Protein AF-A0A2R6AHM1-F1 (afdb_monomer)

Organism: NCBI:txid1978156

InterPro domains:
  IPR011701 Major facilitator superfamily [PF07690] (22-103)
  IPR020846 Major facilitator superfamily domain [PS50850] (12-106)
  IPR036259 MFS transporter superfamily [G3DSA:1.20.1250.20] (14-106)
  IPR036259 MFS transporter superfamily [SSF103473] (16-105)

pLDDT: mean 77.48, std 10.53, range [41.66, 89.81]

Radius of gyration: 19.69 Å; Cα contacts (8 Å, |Δi|>4): 17; chains: 1; bounding box: 41×24×65 Å

Secondary structure (DSSP, 8-state):
---HHHHHHHHHHHHHHHHHHHHHHHHHHHHHHHHHHHHHHHHHHHTT--HHHHHHHHHHHHHHHHHHHHHHHHHHHHH-HHHHHHHHHHHHHHHHHHHHH-----

Mean predicted aligned error: 9.32 Å

Solvent-accessible surface area (backbone atoms only — not comparable to full-atom values): 6055 Å² total; per-residue (Å²): 133,82,64,72,70,58,59,53,51,56,48,52,54,51,50,52,54,49,53,52,51,52,49,52,53,48,51,56,54,49,52,58,62,53,47,48,75,61,46,50,62,53,50,31,60,78,67,69,48,52,75,66,55,50,52,49,55,57,48,52,54,54,53,50,48,59,66,47,48,61,56,50,52,55,47,30,76,73,68,35,62,70,62,46,52,52,51,51,51,51,51,49,51,53,51,51,51,51,56,73,66,52,86,67,81,130

Structure (mmCIF, N/CA/C/O backbone):
data_AF-A0A2R6AHM1-F1
#
_entry.id   AF-A0A2R6AHM1-F1
#
loop_
_atom_site.group_PDB
_atom_site.id
_atom_site.type_symbol
_atom_site.label_atom_id
_atom_site.label_alt_id
_atom_site.label_comp_id
_atom_site.label_asym_id
_atom_site.label_entity_id
_atom_site.label_seq_id
_atom_site.pdbx_PDB_ins_code
_atom_site.Cartn_x
_atom_site.Cartn_y
_atom_site.Cartn_z
_atom_site.occupancy
_atom_site.B_iso_or_equiv
_atom_site.auth_seq_id
_atom_site.auth_comp_id
_atom_site.auth_asym_id
_atom_site.auth_atom_id
_atom_site.pdbx_PDB_model_num
ATOM 1 N N . MET A 1 1 ? -22.994 5.298 41.527 1.00 43.09 1 MET A N 1
ATOM 2 C CA . MET A 1 1 ? -23.352 6.316 40.518 1.00 43.09 1 MET A CA 1
ATOM 3 C C . MET A 1 1 ? -22.147 6.463 39.608 1.00 43.09 1 MET A C 1
ATOM 5 O O . MET A 1 1 ? -21.118 6.924 40.076 1.00 43.09 1 MET A O 1
ATOM 9 N N . VAL A 1 2 ? -22.218 5.936 38.384 1.00 54.03 2 VAL A N 1
ATOM 10 C CA . VAL A 1 2 ? -21.097 5.981 37.431 1.00 54.03 2 VAL A CA 1
ATOM 11 C C . VAL A 1 2 ? -20.984 7.412 36.909 1.00 54.03 2 VAL A C 1
ATOM 13 O O . VAL A 1 2 ? -21.977 8.007 36.494 1.00 54.03 2 VAL A O 1
ATOM 16 N N . ASN A 1 3 ? -19.792 7.988 37.021 1.00 47.81 3 ASN A N 1
ATOM 17 C CA . ASN A 1 3 ? -19.509 9.393 36.763 1.00 47.81 3 ASN A CA 1
ATOM 18 C C . ASN A 1 3 ? -19.505 9.655 35.245 1.00 47.81 3 ASN A C 1
ATOM 20 O O . ASN A 1 3 ? -18.484 9.528 34.572 1.00 47.81 3 ASN A O 1
ATOM 24 N N . PHE A 1 4 ? -20.671 9.990 34.685 1.00 57.53 4 PHE A N 1
ATOM 25 C CA . PHE A 1 4 ? -20.880 10.193 33.241 1.00 57.53 4 PHE A CA 1
ATOM 26 C C . PHE A 1 4 ? -19.905 11.207 32.602 1.00 57.53 4 PHE A C 1
ATOM 28 O O . PHE A 1 4 ? -19.644 11.129 31.403 1.00 57.53 4 PHE A O 1
ATOM 35 N N . LYS A 1 5 ? -19.313 12.118 33.388 1.00 56.81 5 LYS A N 1
ATOM 36 C CA . LYS A 1 5 ? -18.378 13.151 32.912 1.00 56.81 5 LYS A CA 1
ATOM 37 C C . LYS A 1 5 ? -16.957 12.625 32.644 1.00 56.81 5 LYS A C 1
ATOM 39 O O . LYS A 1 5 ? -16.328 13.080 31.693 1.00 56.81 5 LYS A O 1
ATOM 44 N N . GLU A 1 6 ? -16.483 11.646 33.419 1.00 57.69 6 GLU A N 1
ATOM 45 C CA . GLU A 1 6 ? -15.153 11.031 33.236 1.00 57.69 6 GLU A CA 1
ATOM 46 C C . GLU A 1 6 ? -15.129 10.105 32.010 1.00 57.69 6 GLU A C 1
ATOM 48 O O . GLU A 1 6 ? -14.195 10.167 31.211 1.00 57.69 6 GLU A O 1
ATOM 53 N N . SER A 1 7 ? -16.221 9.368 31.762 1.00 60.69 7 SER A N 1
ATOM 54 C CA . SER A 1 7 ? -16.349 8.507 30.572 1.00 60.69 7 SER A CA 1
ATOM 55 C C . SER A 1 7 ? -16.286 9.284 29.247 1.00 60.69 7 SER A C 1
ATOM 57 O O . SER A 1 7 ? -15.732 8.803 28.258 1.00 60.69 7 SER A O 1
ATOM 59 N N . GLY A 1 8 ? -16.799 10.521 29.229 1.00 64.56 8 GLY A N 1
ATOM 60 C CA . GLY A 1 8 ? -16.748 11.389 28.053 1.00 64.56 8 GLY A CA 1
ATOM 61 C C . GLY A 1 8 ? -15.341 11.918 27.766 1.00 64.56 8 GLY A C 1
ATOM 62 O O . GLY A 1 8 ? -14.950 12.026 26.607 1.00 64.56 8 GLY A O 1
ATOM 63 N N . GLN A 1 9 ? -14.548 12.210 28.801 1.00 66.75 9 GLN A N 1
ATOM 64 C CA . GLN A 1 9 ? -13.185 12.728 28.647 1.00 66.75 9 GLN A CA 1
ATOM 65 C C . GLN A 1 9 ? -12.199 11.648 28.181 1.00 66.75 9 GLN A C 1
ATOM 67 O O . GLN A 1 9 ? -11.400 11.901 27.275 1.00 66.75 9 GLN A O 1
ATOM 72 N N . GLU A 1 10 ? -12.294 10.435 28.729 1.00 69.19 10 GLU A N 1
ATOM 73 C CA . GLU A 1 10 ? -11.504 9.280 28.278 1.00 69.19 10 GLU A CA 1
ATOM 74 C C . GLU A 1 10 ? -11.846 8.876 26.839 1.00 69.19 10 GLU A C 1
ATOM 76 O O . GLU A 1 10 ? -10.954 8.547 26.048 1.00 69.19 10 GLU A O 1
ATOM 81 N N . TYR A 1 11 ? -13.122 8.980 26.456 1.00 72.44 11 TYR A N 1
ATOM 82 C CA . TYR A 1 11 ? -13.556 8.774 25.078 1.00 72.44 11 TYR A CA 1
ATOM 83 C C . TYR A 1 11 ? -12.937 9.811 24.129 1.00 72.44 11 TYR A C 1
ATOM 85 O O . TYR A 1 11 ? -12.362 9.447 23.104 1.00 72.44 11 TYR A O 1
ATOM 93 N N . LEU A 1 12 ? -12.961 11.098 24.487 1.00 75.94 12 LEU A N 1
ATOM 94 C CA . LEU A 1 12 ? -12.359 12.164 23.676 1.00 75.94 12 LEU A CA 1
ATOM 95 C C . LEU A 1 12 ? -10.833 12.025 23.539 1.00 75.94 12 LEU A C 1
ATOM 97 O O . LEU A 1 12 ? -10.290 12.269 22.458 1.00 75.94 12 LEU A O 1
ATOM 101 N N . LEU A 1 13 ? -10.134 11.611 24.602 1.00 73.50 13 LEU A N 1
ATOM 102 C CA . LEU A 1 13 ? -8.697 11.313 24.559 1.00 73.50 13 LEU A CA 1
ATOM 103 C C . LEU A 1 13 ? -8.399 10.113 23.650 1.00 73.50 13 LEU A C 1
ATOM 105 O O . LEU A 1 13 ? -7.488 10.176 22.822 1.00 73.50 13 LEU A O 1
ATOM 109 N N . SER A 1 14 ? -9.211 9.059 23.739 1.00 73.94 14 SER A N 1
ATOM 110 C CA . SER A 1 14 ? -9.091 7.866 22.896 1.00 73.94 14 SER A CA 1
ATOM 111 C C . SER A 1 14 ? -9.330 8.179 21.417 1.00 73.94 14 SER A C 1
ATOM 113 O O . SER A 1 14 ? -8.571 7.720 20.561 1.00 73.94 14 SER A O 1
ATOM 115 N N . VAL A 1 15 ? -10.341 8.999 21.106 1.00 81.94 15 VAL A N 1
ATOM 116 C CA . VAL A 1 15 ? -10.674 9.433 19.740 1.00 81.94 15 VAL A CA 1
ATOM 117 C C . VAL A 1 15 ? -9.575 10.321 19.153 1.00 81.94 15 VAL A C 1
ATOM 119 O O . VAL A 1 15 ? -9.188 10.118 18.004 1.00 81.94 15 VAL A O 1
ATOM 122 N N . ARG A 1 16 ? -9.004 11.253 19.929 1.00 80.81 16 ARG A N 1
ATOM 123 C CA . ARG A 1 16 ? -7.873 12.087 19.477 1.00 80.81 16 ARG A CA 1
ATOM 124 C C . ARG A 1 16 ? -6.662 11.250 19.079 1.00 80.81 16 ARG A C 1
ATOM 126 O O . ARG A 1 16 ? -6.110 11.467 18.003 1.00 80.81 16 ARG A O 1
ATOM 133 N N . SER A 1 17 ? -6.274 10.285 19.910 1.00 77.50 17 SER A N 1
ATOM 134 C CA . SER A 1 17 ? -5.155 9.385 19.601 1.00 77.50 17 SER A CA 1
ATOM 135 C C . SER A 1 17 ? -5.447 8.501 18.383 1.00 77.50 17 SER A C 1
ATOM 137 O O . SER A 1 17 ? -4.560 8.256 17.570 1.00 77.50 17 SER A O 1
ATOM 139 N N . LEU A 1 18 ? -6.700 8.067 18.210 1.00 80.31 18 LEU A N 1
ATOM 140 C CA . LEU A 1 18 ? -7.174 7.328 17.034 1.00 80.31 18 LEU A CA 1
ATOM 141 C C . LEU A 1 18 ? -7.056 8.146 15.744 1.00 80.31 18 LEU A C 1
ATOM 143 O O . LEU A 1 18 ? -6.516 7.654 14.757 1.00 80.31 18 LEU A O 1
ATOM 147 N N . ILE A 1 19 ? -7.535 9.392 15.758 1.00 85.00 19 ILE A N 1
ATOM 148 C CA . ILE A 1 19 ? -7.456 10.299 14.608 1.00 85.00 19 ILE A CA 1
ATOM 149 C C . ILE A 1 19 ? -5.993 10.591 14.278 1.00 85.00 19 ILE A C 1
ATOM 151 O O . ILE A 1 19 ? -5.616 10.496 13.115 1.00 85.00 19 ILE A O 1
ATOM 155 N N . ALA A 1 20 ? -5.157 10.874 15.282 1.00 86.56 20 ALA A N 1
ATOM 156 C CA . ALA A 1 20 ? -3.728 11.094 15.078 1.00 86.56 20 ALA A CA 1
ATOM 157 C C . ALA A 1 20 ? -3.046 9.871 14.437 1.00 86.56 20 ALA A C 1
ATOM 159 O O . ALA A 1 20 ? -2.297 10.022 13.474 1.00 86.56 20 ALA A O 1
ATOM 160 N N . LEU A 1 21 ? -3.358 8.656 14.905 1.00 84.12 21 LEU A N 1
ATOM 161 C CA . LEU A 1 21 ? -2.831 7.416 14.331 1.00 84.12 21 LEU A CA 1
ATOM 162 C C . LEU A 1 21 ? -3.268 7.221 12.871 1.00 84.12 21 LEU A C 1
ATOM 164 O O . LEU A 1 21 ? -2.438 6.905 12.019 1.00 84.12 21 LEU A O 1
ATOM 168 N N . LEU A 1 22 ? -4.556 7.426 12.571 1.00 83.94 22 LEU A N 1
ATOM 169 C CA . LEU A 1 22 ? -5.081 7.338 11.204 1.00 83.94 22 LEU A CA 1
ATOM 170 C C . LEU A 1 22 ? -4.442 8.390 10.292 1.00 83.94 22 LEU A C 1
ATOM 172 O O . LEU A 1 22 ? -4.130 8.098 9.139 1.00 83.94 22 LEU A O 1
ATOM 176 N N . TRP A 1 23 ? -4.192 9.588 10.816 1.00 86.56 23 TRP A N 1
ATOM 177 C CA . TRP A 1 23 ? -3.553 10.672 10.081 1.00 86.56 23 TRP A CA 1
ATOM 178 C C . TRP A 1 23 ? -2.101 10.339 9.722 1.00 86.56 23 TRP A C 1
ATOM 180 O O . TRP A 1 23 ? -1.700 10.496 8.570 1.00 86.56 23 TRP A O 1
ATOM 190 N N . VAL A 1 24 ? -1.331 9.792 10.668 1.00 87.94 24 VAL A N 1
ATOM 191 C CA . VAL A 1 24 ? 0.039 9.314 10.415 1.00 87.94 24 VAL A CA 1
ATOM 192 C C . VAL A 1 24 ? 0.048 8.168 9.402 1.00 87.94 24 VAL A C 1
ATOM 194 O O . VAL A 1 24 ? 0.855 8.182 8.473 1.00 87.94 24 VAL A O 1
ATOM 197 N N . CYS A 1 25 ? -0.876 7.208 9.514 1.00 84.12 25 CYS A N 1
ATOM 198 C CA . CYS A 1 25 ? -1.012 6.138 8.520 1.00 84.12 25 CYS A CA 1
ATOM 199 C C . CYS A 1 25 ? -1.293 6.702 7.119 1.00 84.12 25 CYS A C 1
ATOM 201 O O . CYS A 1 25 ? -0.687 6.263 6.142 1.00 84.12 25 CYS A O 1
ATOM 203 N N . ASN A 1 26 ? -2.164 7.709 7.021 1.00 85.44 26 ASN A N 1
ATOM 204 C CA . ASN A 1 26 ? -2.472 8.374 5.760 1.00 85.44 26 ASN A CA 1
ATOM 205 C C . ASN A 1 26 ? -1.258 9.127 5.186 1.00 85.44 26 ASN A C 1
ATOM 207 O O . ASN A 1 26 ? -1.029 9.081 3.981 1.00 85.44 26 ASN A O 1
ATOM 211 N N . MET A 1 27 ? -0.437 9.764 6.028 1.00 88.19 27 MET A N 1
ATOM 212 C CA . MET A 1 27 ? 0.816 10.397 5.591 1.00 88.19 27 MET A CA 1
ATOM 213 C C . MET A 1 27 ? 1.786 9.387 4.976 1.00 88.19 27 MET A C 1
ATOM 215 O O . MET A 1 27 ? 2.327 9.637 3.903 1.00 88.19 27 MET A O 1
ATOM 219 N N . ILE A 1 28 ? 1.968 8.225 5.610 1.00 86.00 28 ILE A N 1
ATOM 220 C CA . ILE A 1 28 ? 2.822 7.154 5.072 1.00 86.00 28 ILE A CA 1
ATOM 221 C C . ILE A 1 28 ? 2.288 6.679 3.715 1.00 86.00 28 ILE A C 1
ATOM 223 O O . ILE A 1 28 ? 3.051 6.526 2.760 1.00 86.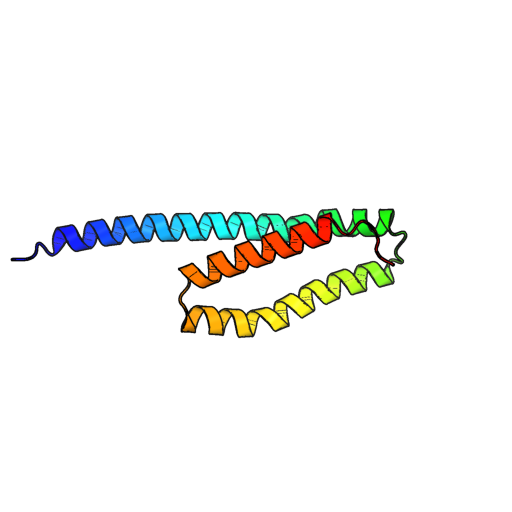00 28 ILE A O 1
ATOM 227 N N . GLN A 1 29 ? 0.971 6.493 3.608 1.00 84.12 29 GLN A N 1
ATOM 228 C CA . GLN A 1 29 ? 0.329 6.053 2.372 1.00 84.12 29 GLN A CA 1
ATOM 229 C C . GLN A 1 29 ? 0.473 7.085 1.239 1.00 84.12 29 GLN A C 1
ATOM 231 O O . GLN A 1 29 ? 0.765 6.715 0.101 1.00 84.12 29 GLN A O 1
ATOM 236 N N . LEU A 1 30 ? 0.327 8.379 1.544 1.00 85.44 30 LEU A N 1
ATOM 237 C CA . LEU A 1 30 ? 0.545 9.475 0.597 1.00 85.44 30 LEU A CA 1
ATOM 238 C C . LEU A 1 30 ? 1.998 9.539 0.126 1.00 85.44 30 LEU A C 1
ATOM 240 O O . LEU A 1 30 ? 2.231 9.644 -1.076 1.00 85.44 30 LEU A O 1
ATOM 244 N N . SER A 1 31 ? 2.964 9.414 1.038 1.00 85.06 31 SER A N 1
ATOM 245 C CA . SER A 1 31 ? 4.388 9.379 0.691 1.00 85.06 31 SER A CA 1
ATOM 246 C C . SER A 1 31 ? 4.688 8.266 -0.309 1.00 85.06 31 SER A C 1
ATOM 248 O O . SER A 1 31 ? 5.251 8.536 -1.367 1.00 85.06 31 SER A O 1
ATOM 250 N N . LEU A 1 32 ? 4.222 7.043 -0.035 1.00 80.56 32 LEU A N 1
ATOM 251 C CA . LEU A 1 32 ? 4.396 5.905 -0.941 1.00 80.56 32 LEU A CA 1
ATOM 252 C C . LEU A 1 32 ? 3.740 6.147 -2.303 1.00 80.56 32 LEU A C 1
ATOM 254 O O . LEU A 1 32 ? 4.328 5.829 -3.333 1.00 80.56 32 LEU A O 1
ATOM 258 N N . ARG A 1 33 ? 2.549 6.753 -2.333 1.00 80.31 33 ARG A N 1
ATOM 259 C CA . ARG A 1 33 ? 1.852 7.086 -3.581 1.00 80.31 33 ARG A CA 1
ATOM 260 C C . ARG A 1 33 ? 2.633 8.091 -4.432 1.00 80.31 33 ARG A C 1
ATOM 262 O O . ARG A 1 33 ? 2.665 7.941 -5.650 1.00 80.31 33 ARG A O 1
ATOM 269 N N . TYR A 1 34 ? 3.269 9.087 -3.818 1.00 84.25 34 TYR A N 1
ATOM 270 C CA . TYR A 1 34 ? 4.094 10.056 -4.544 1.00 84.25 34 TYR A CA 1
ATOM 271 C C . TYR A 1 34 ? 5.452 9.488 -4.965 1.00 84.25 34 TYR A C 1
ATOM 273 O O . TYR A 1 34 ? 5.955 9.870 -6.022 1.00 84.25 34 TYR A O 1
ATOM 281 N N . SER A 1 35 ? 6.018 8.537 -4.211 1.00 81.69 35 SER A N 1
ATOM 282 C CA . SER A 1 35 ? 7.275 7.869 -4.576 1.00 81.69 35 SER A CA 1
ATOM 283 C C . SER A 1 35 ? 7.225 7.227 -5.966 1.00 81.69 35 SER A C 1
ATOM 285 O O . SER A 1 35 ? 8.220 7.275 -6.688 1.00 81.69 35 SER A O 1
ATOM 287 N N . TRP A 1 36 ? 6.069 6.706 -6.393 1.00 74.06 36 TRP A N 1
ATOM 288 C CA . TRP A 1 36 ? 5.896 6.126 -7.731 1.00 74.06 36 TRP A CA 1
ATOM 289 C C . TRP A 1 36 ? 6.184 7.109 -8.869 1.00 74.06 36 TRP A C 1
ATOM 291 O O . TRP A 1 36 ? 6.705 6.692 -9.898 1.00 74.06 36 TRP A O 1
ATOM 301 N N . GLY A 1 37 ? 5.919 8.408 -8.688 1.00 77.50 37 GLY A N 1
ATOM 302 C CA . GLY A 1 37 ? 6.206 9.422 -9.709 1.00 77.50 37 GLY A CA 1
ATOM 303 C C . GLY A 1 37 ? 7.700 9.588 -10.002 1.00 77.50 37 GLY A C 1
ATOM 304 O O . GLY A 1 37 ? 8.070 9.944 -11.118 1.00 77.50 37 GLY A O 1
ATOM 305 N N . VAL A 1 38 ? 8.555 9.292 -9.020 1.00 78.62 38 VAL A N 1
ATOM 306 C CA . VAL A 1 38 ? 10.020 9.349 -9.146 1.00 78.62 38 VAL A CA 1
ATOM 307 C C . VAL A 1 38 ? 10.587 7.981 -9.537 1.00 78.62 38 VAL A C 1
ATOM 309 O O . VAL A 1 38 ? 11.451 7.905 -10.409 1.00 78.62 38 VAL A O 1
ATOM 312 N N . ALA A 1 39 ? 10.039 6.903 -8.969 1.00 77.31 39 ALA A N 1
ATOM 313 C CA . ALA A 1 39 ? 10.508 5.539 -9.193 1.00 77.31 39 ALA A CA 1
ATOM 314 C C . ALA A 1 39 ? 10.196 4.997 -10.600 1.00 77.31 39 ALA A C 1
ATOM 316 O O . ALA A 1 39 ? 11.009 4.266 -11.156 1.00 77.31 39 ALA A O 1
ATOM 317 N N . LEU A 1 40 ? 9.055 5.351 -11.209 1.00 75.19 40 LEU A N 1
ATOM 318 C CA . LEU A 1 40 ? 8.675 4.872 -12.551 1.00 75.19 40 LEU A CA 1
ATOM 319 C C . LEU A 1 40 ? 9.683 5.272 -13.648 1.00 75.19 40 LEU A C 1
ATOM 321 O O . LEU A 1 40 ? 10.108 4.394 -14.398 1.00 75.19 40 LEU A O 1
ATOM 325 N N . PRO A 1 41 ? 10.101 6.550 -13.762 1.00 73.94 41 PRO A N 1
ATOM 326 C CA . PRO A 1 41 ? 11.131 6.958 -14.719 1.00 73.94 41 PRO A CA 1
ATOM 327 C C . PRO A 1 41 ? 12.481 6.267 -14.496 1.00 73.94 41 PRO A C 1
ATOM 329 O O . PRO A 1 41 ? 13.132 5.873 -15.461 1.00 73.94 41 PRO A O 1
ATOM 332 N N . GLN A 1 42 ? 12.888 6.101 -13.234 1.00 73.19 42 GLN A N 1
ATOM 333 C CA . GLN A 1 42 ? 14.149 5.450 -12.860 1.00 73.19 42 GLN A CA 1
ATOM 334 C C . GLN A 1 42 ? 14.125 3.958 -13.203 1.00 73.19 42 GLN A C 1
ATOM 336 O O . GLN A 1 42 ? 15.015 3.480 -13.898 1.00 73.19 42 GLN A O 1
ATOM 341 N N . ALA A 1 43 ? 13.051 3.254 -12.840 1.00 68.75 43 ALA A N 1
ATOM 342 C CA . ALA A 1 43 ? 12.841 1.860 -13.216 1.00 68.75 43 ALA A CA 1
ATOM 343 C C . ALA A 1 43 ? 12.766 1.685 -14.741 1.00 68.75 43 ALA A C 1
ATOM 345 O O . ALA A 1 43 ? 13.330 0.741 -15.281 1.00 68.75 43 ALA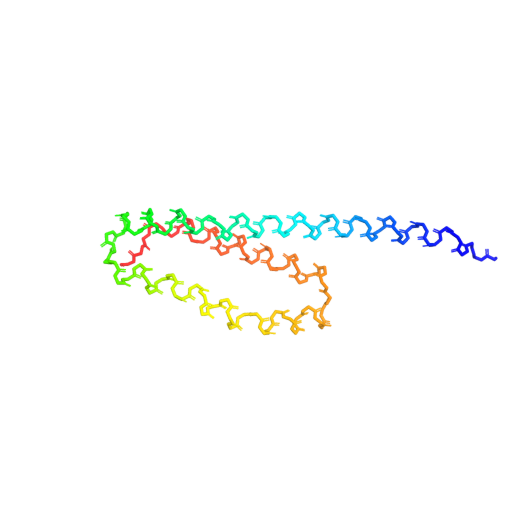 A O 1
ATOM 346 N N . SER A 1 44 ? 12.127 2.613 -15.463 1.00 68.50 44 SER A N 1
ATOM 347 C CA . SER A 1 44 ? 12.079 2.580 -16.930 1.00 68.50 44 SER A CA 1
ATOM 348 C C . SER A 1 44 ? 13.458 2.736 -17.572 1.00 68.50 44 SER A C 1
ATOM 350 O O . SER A 1 44 ? 13.686 2.158 -18.634 1.00 68.50 44 SER A O 1
ATOM 352 N N . PHE A 1 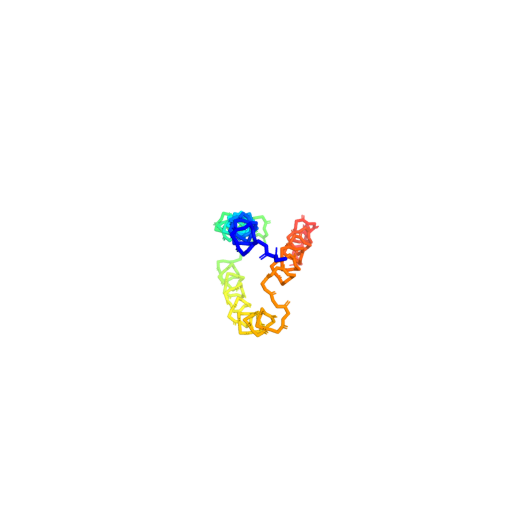45 ? 14.352 3.517 -16.958 1.00 67.69 45 PHE A N 1
ATOM 353 C CA . PHE A 1 45 ? 15.726 3.698 -17.423 1.00 67.69 45 PHE A CA 1
ATOM 354 C C . PHE A 1 45 ? 16.582 2.461 -17.130 1.00 67.69 45 PHE A C 1
ATOM 356 O O . PHE A 1 45 ? 17.256 1.962 -18.026 1.00 67.69 45 PHE A O 1
ATOM 363 N N . GLU A 1 46 ? 16.505 1.925 -15.910 1.00 68.31 46 GLU A N 1
ATOM 364 C CA . GLU A 1 46 ? 17.256 0.732 -15.494 1.00 68.31 46 GLU A CA 1
ATOM 365 C C . GLU A 1 46 ? 16.837 -0.530 -16.260 1.00 68.31 46 GLU A C 1
ATOM 367 O O . GLU A 1 46 ? 17.678 -1.353 -16.610 1.00 68.31 46 GLU A O 1
ATOM 372 N N . LEU A 1 47 ? 15.549 -0.659 -16.585 1.00 67.31 47 LEU A N 1
ATOM 373 C CA . LEU A 1 47 ? 14.993 -1.812 -17.297 1.00 67.31 47 LEU A CA 1
ATOM 374 C C . LEU A 1 47 ? 14.967 -1.637 -18.822 1.00 67.31 47 LEU A C 1
ATOM 376 O O . LEU A 1 47 ? 14.450 -2.501 -19.523 1.00 67.31 47 LEU A O 1
ATOM 380 N N . SER A 1 48 ? 15.493 -0.523 -19.351 1.00 66.19 48 SER A N 1
ATOM 381 C CA . SER A 1 48 ? 15.450 -0.188 -20.788 1.00 66.19 48 SER A CA 1
ATOM 382 C C . SER A 1 48 ? 14.045 -0.312 -21.408 1.00 66.19 48 SER A C 1
ATOM 384 O O . SER A 1 48 ? 13.892 -0.684 -22.574 1.00 66.19 48 SER A O 1
ATOM 386 N N . LEU A 1 49 ? 12.999 -0.013 -20.630 1.00 67.12 49 LEU A N 1
ATOM 387 C CA . LEU A 1 49 ? 11.610 -0.186 -21.053 1.00 67.12 49 LEU A CA 1
ATOM 388 C C . LEU A 1 49 ? 11.237 0.841 -22.126 1.00 67.12 49 LEU A C 1
ATOM 390 O O . LEU A 1 49 ? 11.551 2.031 -22.030 1.00 67.12 49 LEU A O 1
ATOM 394 N N . SER A 1 50 ? 10.488 0.395 -23.135 1.00 73.94 50 SER A N 1
ATOM 395 C CA . SER A 1 50 ? 9.876 1.301 -24.110 1.00 73.94 50 SER A CA 1
ATOM 396 C C . SER A 1 50 ? 8.887 2.242 -23.412 1.00 73.94 50 SER A C 1
ATOM 398 O O . SER A 1 50 ? 8.188 1.843 -22.478 1.00 73.94 50 SER A O 1
ATOM 400 N N . ARG A 1 51 ? 8.740 3.477 -23.918 1.00 70.62 51 ARG A N 1
ATOM 401 C CA . ARG A 1 51 ? 7.754 4.459 -23.414 1.00 70.62 51 ARG A CA 1
ATOM 402 C C . ARG A 1 51 ? 6.337 3.876 -23.325 1.00 70.62 51 ARG A C 1
ATOM 404 O O . ARG A 1 51 ? 5.572 4.254 -22.442 1.00 70.62 51 ARG A O 1
ATOM 411 N N . PHE A 1 52 ? 6.006 2.934 -24.211 1.00 78.56 52 PHE A N 1
ATOM 412 C CA . PHE A 1 52 ? 4.738 2.209 -24.179 1.00 78.56 52 PHE A CA 1
ATOM 413 C C . PHE A 1 52 ? 4.609 1.302 -22.944 1.00 78.56 52 PHE A C 1
ATOM 415 O O . PHE A 1 52 ? 3.597 1.351 -22.251 1.00 78.56 52 PHE A O 1
ATOM 422 N N . GLN A 1 53 ? 5.643 0.521 -22.619 1.00 77.00 53 GLN A N 1
ATOM 423 C CA . GLN A 1 53 ? 5.632 -0.388 -21.467 1.00 77.00 53 GLN A CA 1
ATOM 424 C C . GLN A 1 53 ? 5.567 0.378 -20.140 1.00 77.00 53 GLN A C 1
ATOM 426 O O . GLN A 1 53 ? 4.804 -0.004 -19.257 1.00 77.00 53 GLN A O 1
ATOM 431 N N . ALA A 1 54 ? 6.280 1.502 -20.022 1.00 77.19 54 ALA A N 1
ATOM 432 C CA . ALA A 1 54 ? 6.184 2.372 -18.849 1.00 77.19 54 ALA A CA 1
ATOM 433 C C . ALA A 1 54 ? 4.752 2.911 -18.641 1.00 77.19 54 ALA A C 1
ATOM 435 O O . ALA A 1 54 ? 4.235 2.906 -17.522 1.00 77.19 54 ALA A O 1
ATOM 436 N N . GLY A 1 55 ? 4.075 3.311 -19.726 1.00 80.31 55 GLY A N 1
ATOM 437 C CA . GLY A 1 55 ? 2.673 3.740 -19.682 1.00 80.31 55 GLY A CA 1
ATOM 438 C C . GLY A 1 55 ? 1.709 2.620 -19.277 1.00 80.31 55 GLY A C 1
ATOM 439 O O . GLY A 1 55 ? 0.766 2.852 -18.517 1.00 80.31 55 GLY A O 1
ATOM 440 N N . VAL A 1 56 ? 1.969 1.390 -19.725 1.00 84.06 56 VAL A N 1
ATOM 441 C CA . VAL A 1 56 ? 1.197 0.203 -19.333 1.00 84.06 56 VAL A CA 1
ATOM 442 C C . VAL A 1 56 ? 1.346 -0.077 -17.833 1.00 84.06 56 VAL A C 1
ATOM 444 O O . VAL A 1 56 ? 0.335 -0.245 -17.153 1.00 84.06 56 VAL A O 1
ATOM 447 N N . VAL A 1 57 ? 2.566 -0.040 -17.284 1.00 81.50 57 VAL A N 1
ATOM 448 C CA . VAL A 1 57 ? 2.812 -0.229 -15.838 1.00 81.50 57 VAL A CA 1
ATOM 449 C C . VAL A 1 57 ? 2.085 0.829 -15.004 1.00 81.50 57 VAL A C 1
ATOM 451 O O . VAL A 1 57 ? 1.387 0.487 -14.047 1.00 81.50 57 VAL A O 1
ATOM 454 N N . ALA A 1 58 ? 2.176 2.104 -15.394 1.00 81.19 58 ALA A N 1
ATOM 455 C CA . ALA A 1 58 ? 1.447 3.179 -14.723 1.00 81.19 58 ALA A CA 1
ATOM 456 C C . ALA A 1 58 ? -0.078 2.960 -14.773 1.00 81.19 58 ALA A C 1
ATOM 458 O O . ALA A 1 58 ? -0.771 3.182 -13.783 1.00 81.19 58 ALA A O 1
ATOM 459 N N . SER A 1 59 ? -0.607 2.469 -15.895 1.00 85.38 59 SER A N 1
ATOM 460 C CA . SER A 1 59 ? -2.040 2.184 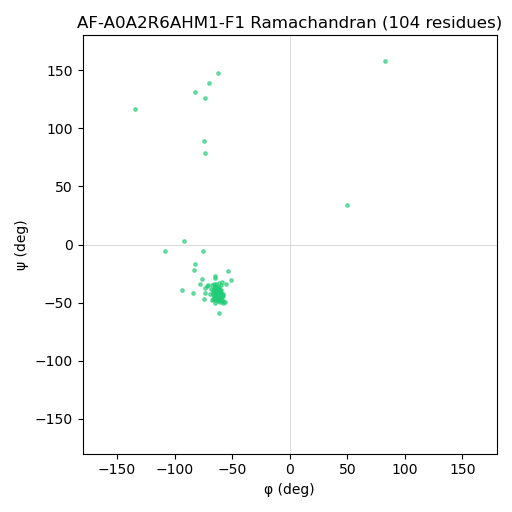-16.049 1.00 85.38 59 SER A CA 1
ATOM 461 C C . SER A 1 59 ? -2.502 1.032 -15.152 1.00 85.38 59 SER A C 1
ATOM 463 O O . SER A 1 59 ? -3.538 1.143 -14.496 1.00 85.38 59 SER A O 1
ATOM 465 N N . PHE A 1 60 ? -1.719 -0.048 -15.060 1.00 85.19 60 PHE A N 1
ATOM 466 C CA . PHE A 1 60 ? -2.024 -1.183 -14.184 1.00 85.19 60 PHE A CA 1
ATOM 467 C C . PHE A 1 60 ? -2.107 -0.785 -12.707 1.00 85.19 60 PHE A C 1
ATOM 469 O O . PHE A 1 60 ? -2.967 -1.301 -11.994 1.00 85.19 60 PHE A O 1
ATOM 476 N N . PHE A 1 61 ? -1.288 0.172 -12.260 1.00 81.88 61 PHE A N 1
ATOM 477 C CA . PHE A 1 61 ? -1.394 0.730 -10.910 1.00 81.88 61 PHE A CA 1
ATOM 478 C C . PHE A 1 61 ? -2.782 1.343 -10.649 1.00 81.88 61 PHE A C 1
ATOM 480 O O . PHE A 1 61 ? -3.428 1.017 -9.651 1.00 81.88 61 PHE A O 1
ATOM 487 N N . TYR A 1 62 ? -3.284 2.181 -11.563 1.00 84.69 62 TYR A N 1
ATOM 488 C CA . TYR A 1 62 ? -4.608 2.797 -11.417 1.00 84.69 62 TYR A CA 1
ATOM 489 C C . TYR A 1 62 ? -5.749 1.784 -11.538 1.00 84.69 62 TYR A C 1
ATOM 491 O O . TYR A 1 62 ? -6.720 1.870 -10.788 1.00 84.69 62 TYR A O 1
ATOM 499 N N . ILE A 1 63 ? -5.629 0.799 -12.432 1.00 88.62 63 ILE A N 1
ATOM 500 C CA . ILE A 1 63 ? -6.619 -0.279 -12.565 1.00 88.62 63 ILE A CA 1
ATOM 501 C C . I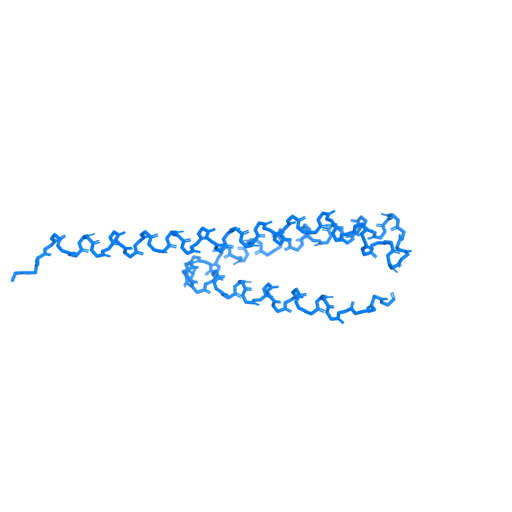LE A 1 63 ? -6.710 -1.075 -11.259 1.00 88.62 63 ILE A C 1
ATOM 503 O O . ILE A 1 63 ? -7.807 -1.286 -10.740 1.00 88.62 63 ILE A O 1
ATOM 507 N N . GLY A 1 64 ? -5.564 -1.460 -10.689 1.00 85.38 64 GLY A N 1
ATOM 508 C CA . GLY A 1 64 ? -5.505 -2.137 -9.396 1.00 85.38 64 GLY A CA 1
ATOM 509 C C . GLY A 1 64 ? -6.148 -1.311 -8.283 1.00 85.38 64 GLY A C 1
ATOM 510 O O . GLY A 1 64 ? -6.925 -1.848 -7.495 1.00 85.38 64 GLY A O 1
ATOM 511 N N . TYR A 1 65 ? -5.903 0.002 -8.254 1.00 83.62 65 TYR A N 1
ATOM 512 C CA . TYR A 1 65 ? -6.522 0.912 -7.286 1.00 83.62 65 TYR A CA 1
ATOM 513 C C . TYR A 1 65 ? -8.056 0.933 -7.382 1.00 83.62 65 TYR A C 1
ATOM 515 O O . TYR A 1 65 ? -8.742 0.843 -6.367 1.00 83.62 65 TYR A O 1
ATOM 523 N N . VAL A 1 66 ? -8.612 0.988 -8.595 1.00 88.50 66 VAL A N 1
ATOM 524 C CA . VAL A 1 66 ? -10.071 0.965 -8.798 1.00 88.50 66 VAL A CA 1
ATOM 525 C C . VAL A 1 66 ? -10.671 -0.370 -8.357 1.00 88.50 66 VAL A C 1
ATOM 527 O O . VAL A 1 66 ? -11.663 -0.388 -7.629 1.00 88.50 66 VAL A O 1
ATOM 530 N N . ILE A 1 67 ? -10.051 -1.486 -8.753 1.00 89.81 67 ILE A N 1
ATOM 531 C CA . ILE A 1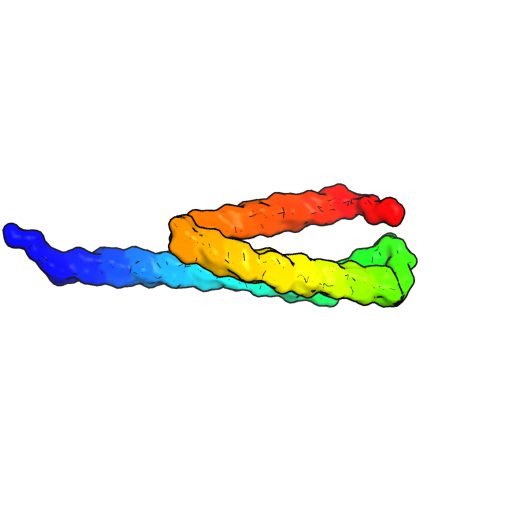 67 ? -10.527 -2.831 -8.404 1.00 89.81 67 ILE A CA 1
ATOM 532 C C . ILE A 1 67 ? -10.489 -3.050 -6.890 1.00 89.81 67 ILE A C 1
ATOM 534 O O . ILE A 1 67 ? -11.393 -3.670 -6.341 1.00 89.81 67 ILE A O 1
ATOM 538 N N . THR A 1 68 ? -9.463 -2.541 -6.208 1.00 87.06 68 THR A N 1
ATOM 539 C CA . THR A 1 68 ? -9.289 -2.725 -4.760 1.00 87.06 68 THR A CA 1
ATOM 540 C C . THR A 1 68 ? -10.089 -1.739 -3.913 1.00 87.06 68 THR A C 1
ATOM 542 O O . THR A 1 68 ? -10.411 -2.069 -2.771 1.00 87.06 68 THR A O 1
ATOM 545 N N . GLY A 1 69 ? -10.482 -0.583 -4.454 1.00 84.56 69 GLY A N 1
ATOM 546 C CA . GLY A 1 69 ? -11.240 0.426 -3.711 1.00 84.56 69 GLY A CA 1
ATOM 547 C C . GLY A 1 69 ? -12.630 -0.043 -3.263 1.00 84.56 69 GLY A C 1
ATOM 548 O O . GLY A 1 69 ? -13.013 0.176 -2.114 1.00 84.56 69 GLY A O 1
ATOM 549 N N . ILE A 1 70 ? -13.377 -0.737 -4.132 1.00 87.31 70 ILE A N 1
ATOM 550 C CA . ILE A 1 70 ? -14.725 -1.235 -3.793 1.00 87.31 70 ILE A CA 1
ATOM 551 C C . ILE A 1 70 ? -14.663 -2.295 -2.669 1.00 87.31 70 ILE A C 1
ATOM 553 O O . ILE A 1 70 ? -15.350 -2.133 -1.656 1.00 87.31 70 ILE A O 1
ATOM 557 N N . PRO A 1 71 ? -13.815 -3.342 -2.762 1.00 86.81 71 PRO A N 1
ATOM 558 C CA . PRO A 1 71 ? -13.625 -4.301 -1.678 1.00 86.81 71 PRO A CA 1
ATOM 559 C C . PRO A 1 71 ? -13.086 -3.675 -0.395 1.00 86.81 71 PRO A C 1
ATOM 561 O O . PRO A 1 71 ? -13.481 -4.104 0.688 1.00 86.81 71 PRO A O 1
ATOM 564 N N . SER A 1 72 ? -12.190 -2.682 -0.481 1.00 82.19 72 SER A N 1
ATOM 565 C CA . SER A 1 72 ? -11.611 -2.084 0.725 1.00 82.19 72 SER A CA 1
ATOM 566 C C . SER A 1 72 ? -12.669 -1.354 1.544 1.00 82.19 72 SER A C 1
ATOM 568 O O . SER A 1 72 ? -12.664 -1.480 2.764 1.00 82.19 72 SER A O 1
ATOM 570 N N . GLY A 1 73 ? -13.594 -0.639 0.891 1.00 83.88 73 GLY A N 1
ATOM 571 C CA . GLY A 1 73 ? -14.729 -0.002 1.563 1.00 83.88 73 GLY A CA 1
ATOM 572 C C . GLY A 1 73 ? -15.583 -1.025 2.310 1.00 83.88 73 GLY A C 1
ATOM 573 O O . GLY A 1 73 ? -15.778 -0.910 3.517 1.00 83.88 73 GLY A O 1
ATOM 574 N N . PHE A 1 74 ? -15.960 -2.109 1.627 1.00 87.81 74 PHE A N 1
ATOM 575 C CA . PHE A 1 74 ? -16.728 -3.193 2.242 1.00 87.81 74 PHE A CA 1
ATOM 576 C C . PHE A 1 74 ? -15.995 -3.861 3.421 1.00 87.81 74 PHE A C 1
ATOM 578 O O . PHE A 1 74 ? -16.611 -4.192 4.436 1.00 87.81 74 PHE A O 1
ATOM 585 N N . LEU A 1 75 ? -14.673 -4.056 3.324 1.00 86.12 75 LEU A N 1
ATOM 586 C CA . LEU A 1 75 ? -13.874 -4.594 4.430 1.00 86.12 75 LEU A CA 1
ATOM 587 C C . LEU A 1 75 ? -13.861 -3.654 5.640 1.00 86.12 75 LEU A C 1
ATOM 589 O O . LEU A 1 75 ? -13.967 -4.136 6.768 1.00 86.12 75 LEU A O 1
ATOM 593 N N . VAL A 1 76 ? -13.731 -2.341 5.424 1.00 86.38 76 VAL A N 1
ATOM 594 C CA . VAL A 1 76 ? -13.758 -1.339 6.503 1.00 86.38 76 VAL A CA 1
ATOM 595 C C . VAL A 1 76 ? -15.115 -1.330 7.197 1.00 86.38 76 VAL A C 1
ATOM 597 O O . VAL A 1 76 ? -15.153 -1.324 8.427 1.00 86.38 76 VAL A O 1
ATOM 600 N N . ASP A 1 77 ? -16.205 -1.410 6.436 1.00 85.81 77 ASP A N 1
ATOM 601 C CA . ASP A 1 77 ? -17.560 -1.431 6.991 1.00 85.81 77 ASP A CA 1
ATOM 602 C C . ASP A 1 77 ? -17.825 -2.700 7.816 1.00 85.81 77 ASP A C 1
ATOM 604 O O . ASP A 1 77 ? -18.518 -2.653 8.832 1.00 85.81 77 ASP A O 1
ATOM 608 N N . ARG A 1 78 ? -17.235 -3.839 7.423 1.00 88.44 78 ARG A N 1
ATOM 609 C CA . ARG A 1 78 ? -17.429 -5.126 8.109 1.00 88.44 78 ARG A CA 1
ATOM 610 C C . ARG A 1 78 ? -16.516 -5.342 9.319 1.00 88.44 78 ARG A C 1
ATOM 612 O O . ARG A 1 78 ? -16.964 -5.900 10.317 1.00 88.44 78 ARG A O 1
ATOM 619 N N . TYR A 1 79 ? -15.240 -4.974 9.224 1.00 84.38 79 TYR A N 1
ATOM 620 C CA . TYR A 1 79 ? -14.221 -5.284 10.241 1.00 84.38 79 TYR A CA 1
ATOM 621 C C . TYR A 1 79 ? -13.771 -4.060 11.051 1.00 84.38 79 TYR A C 1
ATOM 623 O O . TYR A 1 79 ? -13.023 -4.199 12.018 1.00 84.38 79 TYR A O 1
ATOM 631 N N . GLY A 1 80 ? -14.238 -2.865 10.688 1.00 79.94 80 GLY A N 1
ATOM 632 C CA . GLY A 1 80 ? -13.878 -1.607 11.326 1.00 79.94 80 GLY A CA 1
ATOM 633 C C . GLY A 1 80 ? -12.560 -1.018 10.815 1.00 79.94 80 GLY A C 1
ATOM 634 O O . GLY A 1 80 ? -11.670 -1.702 10.309 1.00 79.94 80 GLY A O 1
ATOM 635 N N . THR A 1 81 ? -12.402 0.294 10.987 1.00 76.88 81 THR A N 1
ATOM 636 C CA . THR A 1 81 ? -11.295 1.070 10.402 1.00 76.88 81 THR A CA 1
ATOM 637 C C . THR A 1 81 ? -9.917 0.685 10.952 1.00 76.88 81 THR A C 1
ATOM 639 O O . THR A 1 81 ? -8.942 0.639 10.210 1.00 76.88 81 THR A O 1
ATOM 642 N N . LYS A 1 82 ? -9.806 0.390 12.253 1.00 75.69 82 LYS A N 1
ATOM 643 C CA . LYS A 1 82 ? -8.520 0.106 12.922 1.00 75.69 82 LYS A CA 1
ATOM 644 C C . LYS A 1 82 ? -7.787 -1.129 12.363 1.00 75.69 82 LYS A C 1
ATOM 646 O O . LYS A 1 82 ? -6.648 -0.972 11.920 1.00 75.69 82 LYS A O 1
ATOM 651 N N . PRO A 1 83 ? -8.380 -2.340 12.383 1.00 81.12 83 PRO A N 1
ATOM 652 C CA . PRO A 1 83 ? -7.688 -3.542 11.919 1.00 81.12 83 PRO A CA 1
ATOM 653 C C . PRO A 1 83 ? -7.445 -3.518 10.408 1.00 81.12 83 PRO A C 1
ATOM 655 O O . PRO A 1 83 ? -6.389 -3.952 9.957 1.00 81.12 83 PRO A O 1
ATOM 658 N N . VAL A 1 84 ? -8.371 -2.952 9.628 1.00 83.38 84 VAL A N 1
ATOM 659 C CA . VAL A 1 84 ? -8.242 -2.893 8.167 1.00 83.38 84 VAL A CA 1
ATOM 660 C C . VAL A 1 84 ? -7.117 -1.950 7.745 1.00 83.38 84 VAL A C 1
ATOM 662 O O . VAL A 1 84 ? -6.310 -2.323 6.895 1.00 83.38 84 VAL A O 1
ATOM 665 N N . THR A 1 85 ? -6.983 -0.776 8.371 1.00 81.00 85 THR A N 1
ATOM 666 C CA . THR A 1 85 ? -5.873 0.147 8.079 1.00 81.00 85 THR A CA 1
ATOM 667 C C . THR A 1 85 ? -4.518 -0.479 8.407 1.00 81.00 85 THR A C 1
ATOM 669 O O . THR A 1 85 ? -3.595 -0.386 7.600 1.00 81.00 85 THR A O 1
ATOM 672 N N . LEU A 1 86 ? -4.395 -1.169 9.547 1.00 83.50 86 LEU A N 1
ATOM 673 C CA . LEU A 1 86 ? -3.152 -1.852 9.924 1.00 83.50 86 LEU A CA 1
ATOM 674 C C . LEU A 1 86 ? -2.815 -3.009 8.976 1.00 83.50 86 LEU A C 1
ATOM 676 O O . LEU A 1 86 ? -1.673 -3.115 8.532 1.00 83.50 86 LEU A O 1
ATOM 680 N N . ALA A 1 87 ? -3.799 -3.840 8.620 1.00 86.25 87 ALA A N 1
ATOM 681 C CA . ALA A 1 87 ? -3.608 -4.933 7.668 1.00 86.25 87 ALA A CA 1
ATOM 682 C C . ALA A 1 87 ? -3.186 -4.415 6.285 1.00 86.25 87 ALA A C 1
ATOM 684 O O . ALA A 1 87 ? -2.268 -4.959 5.675 1.00 86.25 87 ALA A O 1
ATOM 685 N N . SER A 1 88 ? -3.806 -3.324 5.824 1.00 84.12 88 SER A N 1
ATOM 686 C CA . SER A 1 88 ? -3.467 -2.664 4.558 1.00 84.12 88 SER A CA 1
ATOM 687 C C . SER A 1 88 ? -2.037 -2.130 4.568 1.00 84.12 88 SER A C 1
ATOM 689 O O . SER A 1 88 ? -1.307 -2.306 3.597 1.00 84.12 88 SER A O 1
ATOM 691 N N . LEU A 1 89 ? -1.617 -1.508 5.674 1.00 83.50 89 LEU A N 1
ATOM 692 C CA . LEU A 1 89 ? -0.267 -0.972 5.823 1.00 83.50 89 LEU A CA 1
ATOM 693 C C . LEU A 1 89 ? 0.785 -2.090 5.854 1.00 83.50 89 LEU A C 1
ATOM 695 O O . LEU A 1 89 ? 1.842 -1.960 5.241 1.00 83.50 89 LEU A O 1
ATOM 699 N N . PHE A 1 90 ? 0.474 -3.208 6.512 1.00 87.88 90 PHE A N 1
ATOM 700 C CA . PHE A 1 90 ? 1.337 -4.385 6.537 1.00 87.88 90 PHE A CA 1
ATOM 701 C C . PHE A 1 90 ? 1.480 -5.021 5.148 1.00 87.88 90 PHE A C 1
ATOM 703 O O . PHE A 1 90 ? 2.598 -5.255 4.692 1.00 87.88 90 PHE A O 1
ATOM 710 N N . LEU A 1 91 ? 0.363 -5.234 4.442 1.00 86.38 91 LEU A N 1
ATOM 711 C CA . LEU A 1 91 ? 0.348 -5.726 3.058 1.00 86.38 91 LEU A CA 1
ATOM 712 C C . LEU A 1 91 ? 1.137 -4.809 2.122 1.00 86.38 91 LEU A C 1
ATOM 714 O O . LEU A 1 91 ? 1.931 -5.288 1.316 1.00 86.38 91 LEU A O 1
ATOM 718 N N . LEU A 1 92 ? 0.956 -3.495 2.253 1.00 83.81 92 LEU A N 1
ATOM 719 C CA . LEU A 1 92 ? 1.672 -2.500 1.462 1.00 83.81 92 LEU A CA 1
ATOM 720 C C . LEU A 1 92 ? 3.182 -2.545 1.722 1.00 83.81 92 LEU A C 1
ATOM 722 O O . LEU A 1 92 ? 3.965 -2.488 0.773 1.00 83.81 92 LEU A O 1
ATOM 726 N N . GLY A 1 93 ? 3.594 -2.678 2.986 1.00 83.94 93 GLY A N 1
ATOM 727 C CA . GLY A 1 93 ? 4.998 -2.828 3.364 1.00 83.94 93 GLY A CA 1
ATOM 728 C C . GLY A 1 93 ? 5.610 -4.111 2.806 1.00 83.94 93 GLY A C 1
ATOM 729 O O . GLY A 1 93 ? 6.691 -4.072 2.224 1.00 83.94 93 GLY A O 1
ATOM 730 N N . LEU A 1 94 ? 4.887 -5.228 2.904 1.00 87.56 94 LEU A N 1
ATOM 731 C CA . LEU A 1 94 ? 5.320 -6.521 2.380 1.00 87.56 94 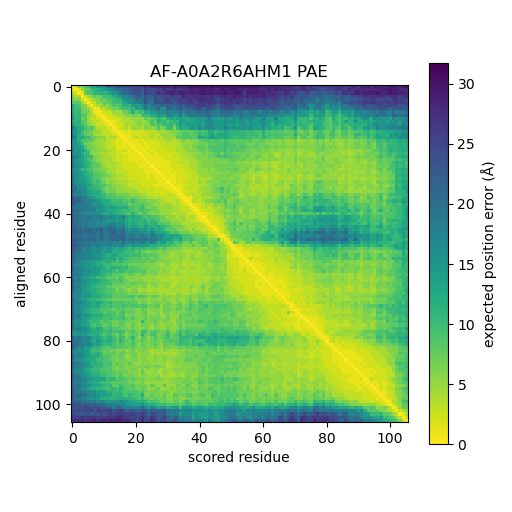LEU A CA 1
ATOM 732 C C . LEU A 1 94 ? 5.481 -6.496 0.853 1.00 87.56 94 LEU A C 1
ATOM 734 O O . LEU A 1 94 ? 6.506 -6.931 0.333 1.00 87.56 94 LEU A O 1
ATOM 738 N N . LEU A 1 95 ? 4.501 -5.943 0.134 1.00 83.88 95 LEU A N 1
ATOM 739 C CA . LEU A 1 95 ? 4.551 -5.796 -1.323 1.00 83.88 95 LEU A CA 1
ATOM 740 C C . LEU A 1 95 ? 5.678 -4.855 -1.761 1.00 83.88 95 LEU A C 1
ATOM 742 O O . LEU A 1 95 ? 6.416 -5.179 -2.686 1.00 83.88 95 LEU A O 1
ATOM 746 N N . SER A 1 96 ? 5.854 -3.721 -1.078 1.00 78.62 96 SER A N 1
ATOM 747 C CA . SER A 1 96 ? 6.944 -2.777 -1.373 1.00 78.62 96 SER A CA 1
ATOM 748 C C . SER A 1 96 ? 8.315 -3.407 -1.130 1.00 78.62 96 SER A C 1
ATOM 750 O O . SER A 1 96 ? 9.235 -3.208 -1.921 1.00 78.62 96 SER A O 1
ATOM 752 N N . PHE A 1 97 ? 8.449 -4.214 -0.074 1.00 82.62 97 PHE A N 1
ATOM 753 C CA . PHE A 1 97 ? 9.664 -4.977 0.190 1.00 82.62 97 PHE A CA 1
ATOM 754 C C . PHE A 1 97 ? 9.942 -5.996 -0.922 1.00 82.62 97 PHE A C 1
ATOM 756 O O . PHE A 1 97 ? 11.075 -6.112 -1.385 1.00 82.62 97 PHE A O 1
ATOM 763 N N . TRP A 1 98 ? 8.903 -6.678 -1.408 1.00 82.31 98 TRP A N 1
ATOM 764 C CA . TRP A 1 98 ? 9.025 -7.619 -2.520 1.00 82.31 98 TRP A CA 1
ATOM 765 C C . TRP A 1 98 ? 9.454 -6.917 -3.814 1.0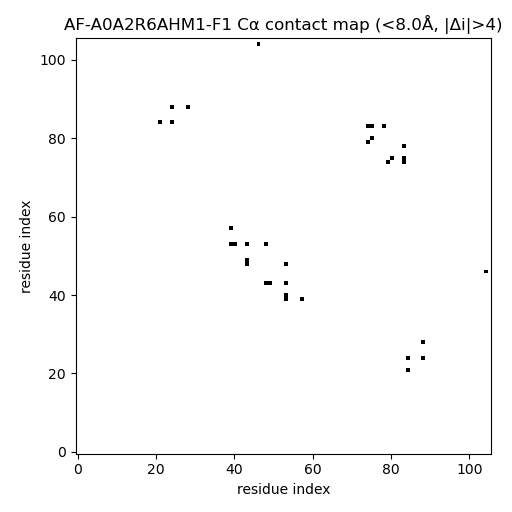0 82.31 98 TRP A C 1
ATOM 767 O O . TRP A 1 98 ? 10.375 -7.378 -4.484 1.00 82.31 98 TRP A O 1
ATOM 777 N N . ILE A 1 99 ? 8.861 -5.762 -4.129 1.00 75.31 99 ILE A N 1
ATOM 778 C CA . ILE A 1 99 ? 9.253 -4.941 -5.284 1.00 75.31 99 ILE A CA 1
ATOM 779 C C . ILE A 1 99 ? 10.719 -4.502 -5.159 1.00 75.31 99 ILE A C 1
ATOM 781 O O . ILE A 1 99 ? 11.468 -4.625 -6.121 1.00 75.31 99 ILE A O 1
ATOM 785 N N . GLY A 1 100 ? 11.162 -4.067 -3.974 1.00 74.50 100 GLY A N 1
ATOM 786 C CA . GLY A 1 100 ? 12.559 -3.683 -3.736 1.00 74.50 100 GLY A CA 1
ATOM 787 C C . GLY A 1 100 ? 13.556 -4.844 -3.8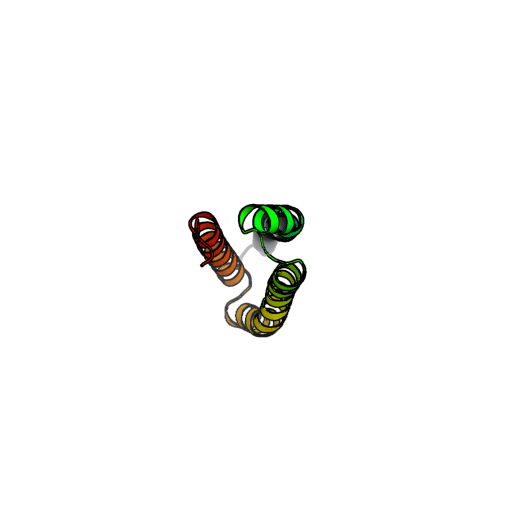55 1.00 74.50 100 GLY A C 1
ATOM 788 O O . GLY A 1 100 ? 14.708 -4.635 -4.231 1.00 74.50 100 GLY A O 1
ATOM 789 N N . PHE A 1 101 ? 13.125 -6.075 -3.568 1.00 75.12 101 PHE A N 1
ATOM 790 C CA . PHE A 1 101 ? 13.941 -7.276 -3.768 1.00 75.12 101 PHE A CA 1
ATOM 791 C C . PHE A 1 101 ? 13.917 -7.779 -5.221 1.00 75.12 101 PHE A C 1
ATOM 793 O O . PHE A 1 101 ? 14.788 -8.554 -5.624 1.00 75.12 101 PHE A O 1
ATOM 800 N N . SER A 1 102 ? 12.949 -7.331 -6.027 1.00 65.75 102 SER A N 1
ATOM 801 C CA . SER A 1 102 ? 12.814 -7.684 -7.439 1.00 65.75 102 SER A CA 1
ATOM 802 C C . SER A 1 102 ? 13.882 -6.982 -8.281 1.00 65.75 102 SER A C 1
ATOM 804 O O . SER A 1 102 ? 13.630 -5.984 -8.947 1.00 65.75 102 SER A O 1
ATOM 806 N N . ARG A 1 103 ? 15.103 -7.526 -8.257 1.00 57.50 103 ARG A N 1
ATOM 807 C CA . ARG A 1 103 ? 16.257 -7.036 -9.030 1.00 57.50 103 ARG A CA 1
ATOM 808 C C . ARG A 1 103 ? 16.212 -7.370 -10.523 1.00 57.50 103 ARG A C 1
ATOM 810 O O . ARG A 1 103 ? 17.078 -6.913 -11.253 1.00 57.50 103 ARG A O 1
ATOM 817 N N . ASN A 1 104 ? 15.231 -8.152 -10.968 1.00 51.41 104 ASN A N 1
ATOM 818 C CA . ASN A 1 104 ? 15.039 -8.501 -12.371 1.00 51.41 104 ASN A CA 1
ATOM 819 C C . ASN A 1 104 ? 13.555 -8.351 -12.715 1.00 51.41 104 ASN A C 1
ATOM 821 O O . ASN A 1 104 ? 12.726 -9.082 -12.173 1.00 51.41 104 ASN A O 1
ATOM 825 N N . PHE A 1 105 ? 13.221 -7.429 -13.619 1.00 53.84 105 PHE A N 1
ATOM 826 C CA . PHE A 1 105 ? 12.092 -7.678 -14.511 1.00 53.84 105 PHE A CA 1
ATOM 827 C C . PHE A 1 105 ? 12.649 -8.535 -15.642 1.00 53.84 105 PHE A C 1
ATOM 829 O O . PHE A 1 105 ? 13.741 -8.259 -16.133 1.00 53.84 105 PHE A O 1
ATOM 836 N N . PHE A 1 106 ? 11.945 -9.620 -15.947 1.00 41.66 106 PHE A N 1
ATOM 837 C CA . PHE A 1 106 ? 12.287 -10.517 -17.047 1.00 41.66 106 PHE A CA 1
ATOM 838 C C . PHE A 1 106 ? 12.485 -9.759 -18.365 1.00 41.66 106 PHE A C 1
ATOM 840 O O . PHE A 1 106 ? 11.730 -8.782 -18.588 1.00 41.66 106 PHE A O 1
#

Sequence (106 aa):
MVNFKESGQEYLLSVRSLIALLWVCNMIQLSLRYSWGVALPQASFELSLSRFQAGVVASFFYIGYVITGIPSGFLVDRYGTKPVTLASLFLLGLLSFWIGFSRNFF

Foldseek 3Di:
DPDPVVVVVVVVVVVVVVVVVVVVLVVVVVVVVVVCVVVLVVVCVVQVPDPVVSVVVVVVVVVVVVVVVVVLVVCCVVVNDVVSSVVVSVVVVVVVVVVVVCPDDD